Protein AF-A0A229SRR9-F1 (afdb_monomer)

Foldseek 3Di:
DVVVVVCVPPDPPCCCVPVPQVVQLVVQVVVQVVVQVVCVVPHPRDPDCSVVSGDDD

Solvent-accessible surface area (backbone atoms only — not comparable to full-atom values): 3520 Å² total; per-residue (Å²): 115,63,78,62,67,78,36,71,92,72,52,60,101,55,31,62,52,65,72,46,50,44,58,51,24,54,53,37,40,58,50,52,52,52,51,36,50,60,42,44,75,81,45,83,59,75,76,80,62,70,78,67,23,62,87,77,135

Radius of gyration: 15.42 Å; Cα contacts (8 Å, |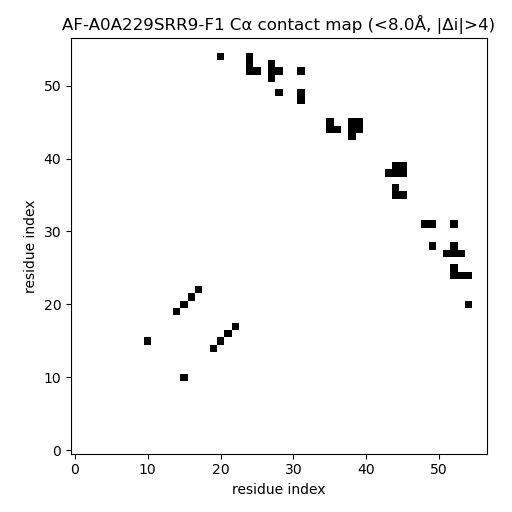Δi|>4): 26; chains: 1; bounding box: 37×16×40 Å

pLDDT: mean 85.67, std 14.41, range [54.41, 97.94]

Sequence (57 aa):
NNRLQTTVGQGGPNFVQNAILGPLEDKRVATINRIATAIGRNAAKPQGLDALAPCSR

Mean predicted aligned error: 6.82 Å

Organism: NCBI:txid1905142

Structure (mmCIF, N/CA/C/O backbone):
data_AF-A0A229SRR9-F1
#
_entry.id   AF-A0A229SRR9-F1
#
loop_
_atom_site.group_PDB
_atom_site.id
_atom_site.type_symbol
_atom_site.label_atom_id
_atom_site.label_alt_id
_atom_site.label_comp_id
_atom_site.label_asym_id
_atom_site.label_entity_id
_atom_site.label_seq_id
_atom_site.pdbx_PDB_ins_code
_atom_site.Cartn_x
_atom_site.Cartn_y
_atom_site.Cartn_z
_atom_site.occupancy
_atom_site.B_iso_or_equiv
_atom_site.auth_seq_id
_atom_site.auth_comp_id
_atom_site.auth_asym_id
_atom_site.auth_atom_id
_atom_site.pdbx_PDB_model_num
ATOM 1 N N . ASN A 1 1 ? 2.232 -3.706 21.374 1.00 54.41 1 ASN A N 1
ATOM 2 C CA . ASN A 1 1 ? 0.886 -4.320 21.409 1.00 54.41 1 ASN A CA 1
ATOM 3 C C . ASN A 1 1 ? -0.121 -3.557 22.291 1.00 54.41 1 ASN A C 1
ATOM 5 O O . ASN A 1 1 ? -1.314 -3.753 22.127 1.00 54.41 1 ASN A O 1
ATOM 9 N N . ASN A 1 2 ? 0.317 -2.598 23.128 1.00 58.06 2 ASN A N 1
ATOM 10 C CA . ASN A 1 2 ? -0.577 -1.782 23.974 1.00 58.06 2 ASN A CA 1
ATOM 11 C C . ASN A 1 2 ? -1.744 -1.099 23.241 1.00 58.06 2 ASN A C 1
ATOM 13 O O . ASN A 1 2 ? -2.840 -1.061 23.776 1.00 58.06 2 ASN A O 1
ATOM 17 N N . ARG A 1 3 ? -1.548 -0.612 22.005 1.00 56.72 3 ARG A N 1
ATOM 18 C CA . ARG A 1 3 ? -2.602 0.095 21.248 1.00 56.72 3 ARG A CA 1
ATOM 19 C C . ARG A 1 3 ? -3.850 -0.753 20.974 1.00 56.72 3 ARG A C 1
ATOM 21 O O . ARG A 1 3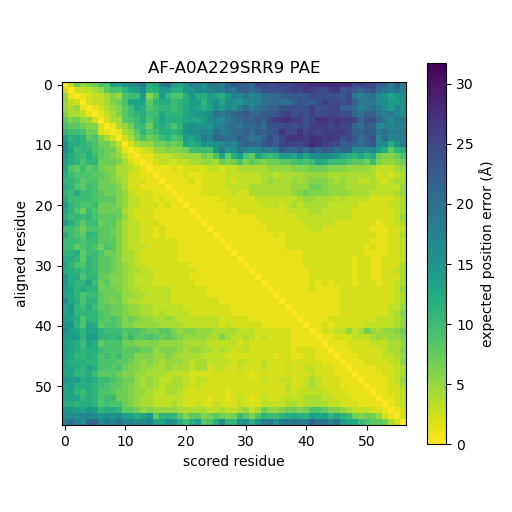 ? -4.929 -0.192 20.841 1.00 56.72 3 ARG A O 1
ATOM 28 N N . LEU A 1 4 ? -3.688 -2.073 20.869 1.00 60.34 4 LEU A N 1
ATOM 29 C CA . LEU A 1 4 ? -4.773 -3.038 20.669 1.00 60.34 4 LEU A CA 1
ATOM 30 C C . LEU A 1 4 ? -5.476 -3.390 21.981 1.00 60.34 4 LEU A C 1
ATOM 32 O O . LEU A 1 4 ? -6.687 -3.551 22.009 1.00 60.34 4 LEU A O 1
ATOM 36 N N . GLN A 1 5 ? -4.716 -3.483 23.074 1.00 61.88 5 GLN A N 1
ATOM 37 C CA . GLN A 1 5 ? -5.257 -3.795 24.397 1.00 61.88 5 GLN A CA 1
ATOM 38 C C . GLN A 1 5 ? -6.043 -2.622 24.996 1.00 61.88 5 GLN A C 1
ATOM 40 O O . GLN A 1 5 ? -7.066 -2.841 25.632 1.00 61.88 5 GLN A O 1
ATOM 45 N N . THR A 1 6 ? -5.618 -1.377 24.758 1.00 59.53 6 THR A N 1
ATOM 46 C CA . THR A 1 6 ? -6.282 -0.176 25.302 1.00 59.53 6 THR A CA 1
ATOM 47 C C . THR A 1 6 ? -7.538 0.248 24.537 1.00 59.53 6 THR A C 1
ATOM 49 O O . THR A 1 6 ? -8.178 1.223 24.908 1.00 59.53 6 THR A O 1
ATOM 52 N N . THR A 1 7 ? -7.869 -0.425 23.437 1.00 58.09 7 THR A N 1
ATOM 53 C CA . THR A 1 7 ? -8.977 -0.064 22.534 1.00 58.09 7 THR A CA 1
ATOM 54 C C . THR A 1 7 ? -10.092 -1.106 22.500 1.00 58.09 7 THR A C 1
ATOM 56 O O . THR A 1 7 ? -11.126 -0.880 21.864 1.00 58.09 7 THR A O 1
ATOM 59 N N . VAL A 1 8 ? -9.927 -2.213 23.234 1.00 59.47 8 VAL A N 1
ATOM 60 C CA . VAL A 1 8 ? -10.975 -3.214 23.459 1.00 59.47 8 VAL A CA 1
ATOM 61 C C . VAL A 1 8 ? -12.182 -2.517 24.097 1.00 59.47 8 VAL A C 1
ATOM 63 O O . VAL A 1 8 ? -12.085 -1.971 25.191 1.00 59.47 8 VAL A O 1
ATOM 66 N N . GLY A 1 9 ? -13.307 -2.481 23.380 1.00 64.75 9 GLY A N 1
ATOM 67 C CA . GLY A 1 9 ? -14.557 -1.859 23.837 1.00 64.75 9 GLY A CA 1
ATOM 68 C C . GLY A 1 9 ? -14.736 -0.365 23.526 1.00 64.75 9 GLY A C 1
ATOM 69 O O . GLY A 1 9 ? -15.833 0.141 23.728 1.00 64.75 9 GLY A O 1
ATOM 70 N N . GLN A 1 10 ? -13.723 0.340 22.999 1.00 64.50 10 GLN A N 1
ATOM 71 C CA . GLN A 1 10 ? -13.832 1.770 22.630 1.00 64.50 10 GLN A CA 1
ATOM 72 C C . GLN A 1 10 ? -13.865 2.028 21.122 1.00 64.50 10 GLN A C 1
ATOM 74 O O . GLN A 1 10 ? -14.225 3.109 20.657 1.00 64.50 10 GLN A O 1
ATOM 79 N N . GLY A 1 11 ? -13.458 1.039 20.339 1.00 64.00 11 GLY A N 1
ATOM 80 C CA . GLY A 1 11 ? -13.450 1.125 18.900 1.00 64.00 11 GLY A CA 1
ATOM 81 C C . GLY A 1 11 ? -14.784 0.681 18.317 1.00 64.00 11 GLY A C 1
ATOM 82 O O . GLY A 1 11 ? -15.065 -0.512 18.325 1.00 64.00 11 GLY A O 1
ATOM 83 N N . GLY A 1 12 ? -15.592 1.610 17.800 1.00 70.56 12 GLY A N 1
ATOM 84 C CA . GLY A 1 12 ? -16.817 1.284 17.059 1.00 70.56 12 GLY A CA 1
ATOM 85 C C . GLY A 1 12 ? -16.585 0.315 15.878 1.00 70.56 12 GLY A C 1
ATOM 86 O O . GLY A 1 12 ? -15.455 -0.113 15.640 1.00 70.56 12 GLY A O 1
ATOM 87 N N . PRO A 1 13 ? -17.619 -0.003 15.077 1.00 79.06 13 PRO A N 1
ATOM 88 C CA . PRO A 1 13 ? -17.598 -1.100 14.094 1.00 79.06 13 P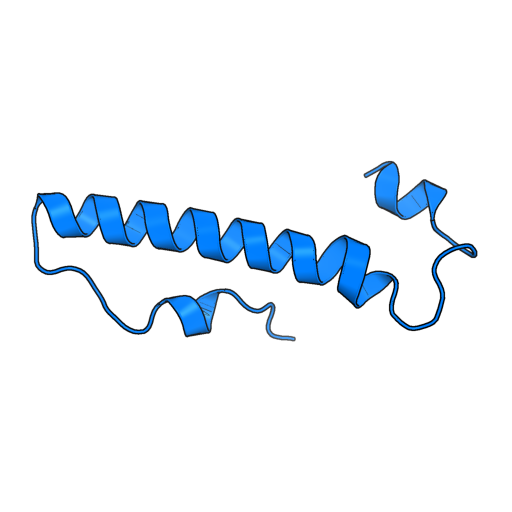RO A CA 1
ATOM 89 C C . PRO A 1 13 ? -16.374 -1.150 13.157 1.00 79.06 13 PRO A C 1
ATOM 91 O O . PRO A 1 13 ? -15.957 -2.224 12.739 1.00 79.06 13 PRO A O 1
ATOM 94 N N . ASN A 1 14 ? -15.757 0.001 12.875 1.00 81.25 14 ASN A N 1
ATOM 95 C CA . ASN A 1 14 ? -14.621 0.142 11.960 1.00 81.25 14 ASN A CA 1
ATOM 96 C C . ASN A 1 14 ? -13.242 0.180 12.644 1.00 81.25 14 ASN A C 1
ATOM 98 O O . ASN A 1 14 ? -12.242 0.473 11.993 1.00 81.25 14 ASN A O 1
ATOM 102 N N . PHE A 1 15 ? -13.142 -0.078 13.949 1.00 83.44 15 PHE A N 1
ATOM 103 C CA . PHE A 1 15 ? -11.885 0.082 14.684 1.00 83.44 15 PHE A CA 1
ATOM 104 C C . PHE A 1 15 ? -10.746 -0.779 14.145 1.00 83.44 15 PHE A C 1
ATOM 106 O O . PHE A 1 15 ? -9.651 -0.273 13.911 1.00 83.44 15 PHE A O 1
ATOM 113 N N . VAL A 1 16 ? -11.004 -2.066 13.910 1.00 84.50 16 VAL A N 1
ATOM 114 C CA . VAL A 1 16 ? -9.994 -2.982 13.364 1.00 84.50 16 VAL A CA 1
ATOM 115 C C . VAL A 1 16 ? -9.517 -2.492 11.997 1.00 84.50 16 VAL A C 1
ATOM 117 O O . VAL A 1 16 ? -8.314 -2.461 11.743 1.00 84.50 16 VAL A O 1
ATOM 120 N N . GLN A 1 17 ? -10.434 -2.027 11.147 1.00 85.31 17 GLN A N 1
ATOM 121 C CA . GLN A 1 17 ? -10.084 -1.478 9.841 1.00 85.31 17 GLN A CA 1
ATOM 122 C C . GLN A 1 17 ? -9.208 -0.224 9.969 1.00 85.31 17 GLN A C 1
ATOM 124 O O . GLN A 1 17 ? -8.159 -0.143 9.338 1.00 85.31 17 GLN A O 1
ATOM 129 N N . ASN A 1 18 ? -9.592 0.728 10.817 1.00 85.81 18 ASN A N 1
ATOM 130 C CA . ASN A 1 18 ? -8.966 2.052 10.864 1.00 85.81 18 ASN A CA 1
ATOM 131 C C . ASN A 1 18 ? -7.682 2.098 11.697 1.00 85.81 18 ASN A C 1
ATOM 133 O O . ASN A 1 18 ? -6.755 2.835 11.378 1.00 85.81 18 ASN A O 1
ATOM 137 N N . ALA A 1 19 ? -7.625 1.350 12.797 1.00 86.00 19 ALA A N 1
ATOM 138 C CA . ALA A 1 19 ? -6.513 1.419 13.739 1.00 86.00 19 ALA A CA 1
ATOM 139 C C . ALA A 1 19 ? -5.460 0.335 13.504 1.00 86.00 19 ALA A C 1
ATOM 141 O O . ALA A 1 19 ? -4.329 0.490 13.972 1.00 86.00 19 ALA A O 1
ATOM 142 N N . ILE A 1 20 ? -5.819 -0.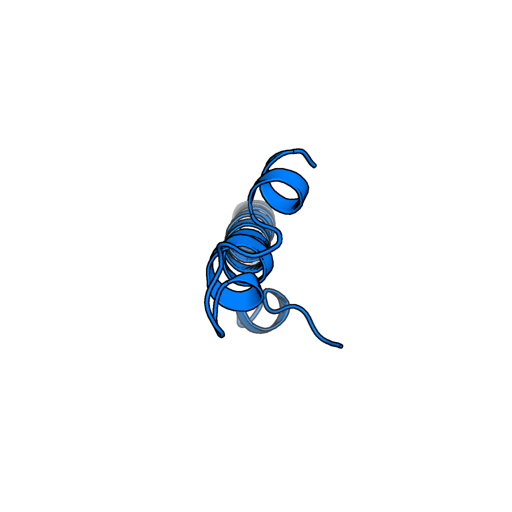749 12.808 1.00 85.75 20 ILE A N 1
ATOM 143 C CA . ILE A 1 20 ? -4.978 -1.941 12.672 1.00 85.75 20 ILE A CA 1
ATOM 144 C C . ILE A 1 20 ? -4.715 -2.272 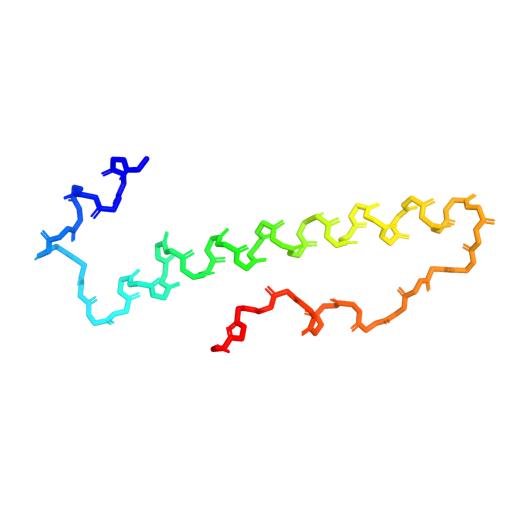11.213 1.00 85.75 20 ILE A C 1
ATOM 146 O O . ILE A 1 20 ? -3.569 -2.158 10.788 1.00 85.75 20 ILE A O 1
ATOM 150 N N . LEU A 1 21 ? -5.741 -2.655 10.448 1.00 90.31 21 LEU A N 1
ATOM 151 C CA . LEU A 1 21 ? -5.560 -3.104 9.066 1.00 90.31 21 LEU A CA 1
ATOM 152 C C . LEU A 1 21 ? -5.067 -1.970 8.161 1.00 90.31 21 LEU A C 1
ATOM 154 O O . LEU A 1 21 ? -4.076 -2.170 7.471 1.00 90.31 21 LEU A O 1
ATOM 158 N N . GLY A 1 22 ? -5.655 -0.773 8.249 1.00 92.06 22 GLY A N 1
ATOM 159 C CA . GLY A 1 22 ? -5.207 0.410 7.503 1.00 92.06 22 GLY A CA 1
ATOM 160 C C . GLY A 1 22 ? -3.745 0.770 7.796 1.00 92.06 22 GLY A C 1
ATOM 161 O O . GLY A 1 22 ? -2.920 0.745 6.887 1.00 92.06 22 GLY A O 1
ATOM 162 N N . PRO A 1 23 ? -3.347 0.974 9.068 1.00 93.56 23 PRO A N 1
ATOM 163 C CA . PRO A 1 23 ? -1.950 1.251 9.399 1.00 93.56 23 PRO A CA 1
ATOM 164 C C . PRO A 1 23 ? -0.966 0.124 9.047 1.00 93.56 23 PRO A C 1
ATOM 166 O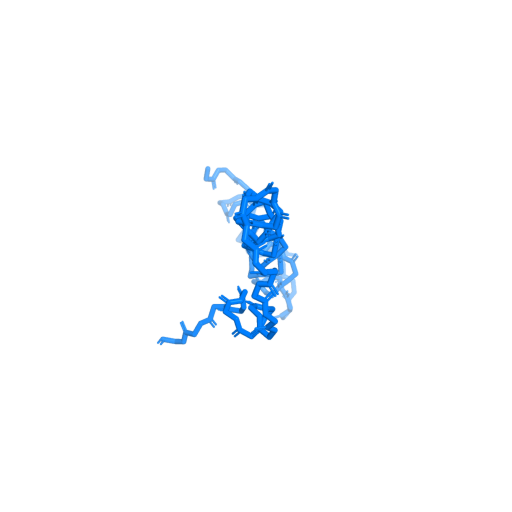 O . PRO A 1 23 ? 0.232 0.380 8.901 1.00 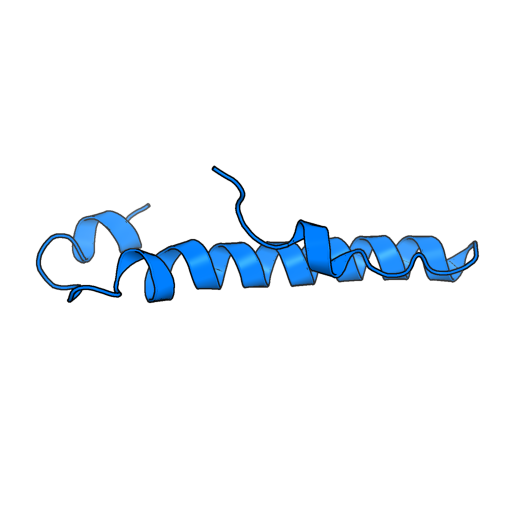93.56 23 PRO A O 1
ATOM 169 N N . LEU A 1 24 ? -1.417 -1.131 8.967 1.00 93.62 24 LEU A N 1
ATOM 170 C CA . LEU A 1 24 ? -0.597 -2.247 8.485 1.00 93.62 24 LEU A CA 1
ATOM 171 C C . LEU A 1 24 ? -0.423 -2.200 6.964 1.00 93.62 24 LEU A C 1
ATOM 173 O O . LEU A 1 24 ? 0.697 -2.381 6.484 1.00 93.62 24 LEU A O 1
ATOM 177 N N . GLU A 1 25 ? -1.497 -1.927 6.230 1.00 94.81 25 GLU A N 1
ATOM 178 C CA . GLU A 1 25 ? -1.488 -1.737 4.782 1.00 94.81 25 GLU A CA 1
ATOM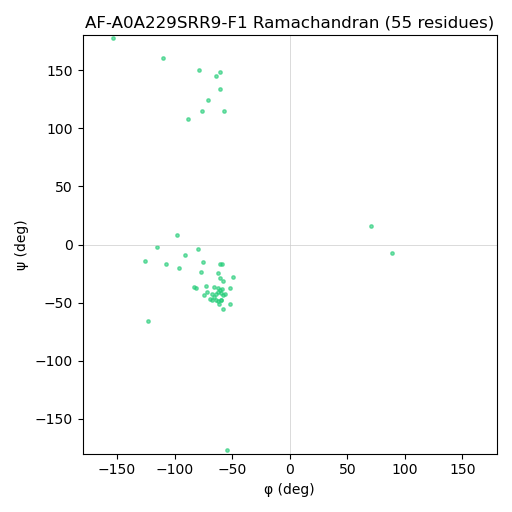 179 C C . GLU A 1 25 ? -0.577 -0.567 4.387 1.00 94.81 25 GLU A C 1
ATOM 181 O O . GLU A 1 25 ? 0.344 -0.761 3.595 1.00 94.81 25 GLU A O 1
ATOM 186 N N . ASP A 1 26 ? -0.693 0.593 5.041 1.00 95.50 26 ASP A N 1
ATOM 187 C CA . ASP A 1 26 ? 0.174 1.760 4.803 1.00 95.50 26 ASP A CA 1
ATOM 188 C C . ASP A 1 26 ? 1.665 1.424 4.974 1.00 95.50 26 ASP A C 1
ATOM 190 O O . ASP A 1 26 ? 2.527 1.807 4.174 1.00 95.50 26 ASP A O 1
ATOM 194 N N . LYS A 1 27 ? 2.000 0.655 6.019 1.00 96.00 27 LYS A N 1
ATOM 195 C CA . LYS A 1 27 ? 3.375 0.187 6.257 1.00 96.00 27 LYS A CA 1
ATOM 196 C C . LYS A 1 27 ? 3.855 -0.768 5.166 1.00 96.00 27 LYS A C 1
ATOM 198 O O . LYS A 1 27 ? 5.039 -0.728 4.805 1.00 96.00 27 LYS A O 1
ATOM 203 N N . ARG A 1 28 ? 2.970 -1.622 4.644 1.00 96.75 28 ARG A N 1
ATOM 204 C CA . ARG A 1 28 ? 3.276 -2.516 3.521 1.00 96.75 28 ARG A CA 1
ATOM 205 C C . ARG A 1 28 ? 3.501 -1.726 2.240 1.00 96.75 28 ARG A C 1
ATOM 207 O O . ARG A 1 28 ? 4.555 -1.916 1.637 1.00 96.75 28 ARG A O 1
ATOM 214 N N . VAL A 1 29 ? 2.629 -0.772 1.901 1.00 97.12 29 VAL A N 1
ATOM 215 C CA . VAL A 1 29 ? 2.823 0.162 0.774 1.00 97.12 29 VAL A CA 1
ATOM 216 C C . VAL A 1 29 ? 4.192 0.834 0.870 1.00 97.12 29 VAL A C 1
ATOM 218 O O . VAL A 1 29 ? 4.982 0.797 -0.075 1.00 97.12 29 VAL A O 1
ATOM 221 N N . ALA A 1 30 ? 4.528 1.402 2.032 1.00 97.69 30 ALA A N 1
ATOM 222 C CA . ALA A 1 30 ? 5.803 2.087 2.232 1.00 97.69 30 ALA A CA 1
ATOM 223 C C . ALA A 1 30 ? 7.012 1.160 2.025 1.00 97.69 30 ALA A C 1
ATOM 225 O O . ALA A 1 30 ? 8.028 1.566 1.460 1.00 97.69 30 ALA A O 1
ATOM 226 N N . THR A 1 31 ? 6.926 -0.088 2.482 1.00 97.69 31 THR A N 1
ATOM 227 C CA . THR A 1 31 ? 7.992 -1.085 2.306 1.00 97.69 31 THR A CA 1
ATOM 228 C C . THR A 1 31 ? 8.129 -1.512 0.846 1.00 97.69 31 THR A C 1
ATOM 230 O O . THR A 1 31 ? 9.234 -1.486 0.306 1.00 97.69 31 THR A O 1
ATOM 233 N N . ILE A 1 32 ? 7.017 -1.822 0.182 1.00 97.31 32 ILE A N 1
ATOM 234 C CA . ILE A 1 32 ? 6.974 -2.192 -1.238 1.00 97.31 32 ILE A CA 1
ATOM 235 C C . ILE A 1 32 ? 7.559 -1.071 -2.108 1.00 97.31 32 ILE A C 1
ATOM 237 O O . ILE A 1 32 ? 8.396 -1.327 -2.973 1.00 97.31 32 ILE A O 1
ATOM 241 N N . ASN A 1 33 ? 7.220 0.187 -1.822 1.00 97.31 33 ASN A N 1
ATOM 242 C CA . ASN A 1 33 ? 7.774 1.341 -2.528 1.00 97.31 33 ASN A CA 1
ATOM 243 C C . ASN A 1 33 ? 9.295 1.467 -2.362 1.00 97.31 33 ASN A C 1
ATOM 245 O O . ASN A 1 33 ? 9.990 1.815 -3.323 1.00 97.31 33 ASN A O 1
ATOM 249 N N . ARG A 1 34 ? 9.838 1.154 -1.176 1.00 97.81 34 ARG A N 1
ATOM 250 C CA . ARG A 1 34 ? 11.296 1.110 -0.961 1.00 97.81 34 ARG A CA 1
ATOM 251 C C . ARG A 1 34 ? 11.953 0.016 -1.801 1.00 97.81 34 ARG A C 1
ATOM 253 O O . ARG A 1 34 ? 12.979 0.288 -2.418 1.00 97.81 34 ARG A O 1
ATOM 260 N N . ILE A 1 35 ? 11.347 -1.170 -1.882 1.00 96.88 35 ILE A N 1
ATOM 261 C CA . ILE A 1 35 ? 11.831 -2.280 -2.722 1.00 96.88 35 ILE A CA 1
ATOM 262 C C . ILE A 1 35 ? 11.823 -1.876 -4.201 1.00 96.88 35 ILE A C 1
ATOM 264 O O . ILE A 1 35 ? 12.851 -1.964 -4.869 1.00 96.88 35 ILE A O 1
ATOM 268 N N . ALA A 1 36 ? 10.700 -1.352 -4.701 1.00 97.69 36 ALA A N 1
ATOM 269 C CA . ALA A 1 36 ? 10.575 -0.902 -6.087 1.00 97.69 36 ALA A CA 1
ATOM 270 C C . ALA A 1 36 ? 11.604 0.187 -6.435 1.00 97.69 36 ALA A C 1
ATOM 272 O O . ALA A 1 36 ? 12.167 0.195 -7.527 1.00 97.69 36 ALA A O 1
ATOM 273 N N . THR A 1 37 ? 11.880 1.092 -5.492 1.00 97.44 37 THR A N 1
ATOM 274 C CA . THR A 1 37 ? 12.902 2.136 -5.643 1.00 97.44 37 THR A CA 1
ATOM 275 C C . THR A 1 37 ? 14.313 1.552 -5.682 1.00 97.44 37 THR A C 1
ATOM 277 O O . THR A 1 37 ? 15.118 1.975 -6.506 1.00 97.44 37 THR A O 1
ATOM 280 N N . ALA A 1 38 ? 14.626 0.577 -4.825 1.00 97.94 38 ALA A N 1
ATOM 281 C CA . ALA A 1 38 ? 15.929 -0.085 -4.823 1.00 97.94 38 ALA A CA 1
ATOM 282 C C . ALA A 1 38 ? 16.198 -0.824 -6.144 1.00 97.94 38 ALA A C 1
ATOM 284 O O . ALA A 1 38 ? 17.296 -0.717 -6.690 1.00 97.94 38 ALA A O 1
ATOM 285 N N . ILE A 1 39 ? 15.183 -1.500 -6.693 1.00 97.50 39 ILE A N 1
ATOM 286 C CA . ILE A 1 39 ? 15.255 -2.135 -8.016 1.00 97.50 39 ILE A CA 1
ATOM 287 C C . ILE A 1 39 ? 15.437 -1.071 -9.104 1.00 97.50 39 ILE A C 1
ATOM 289 O O . ILE A 1 39 ? 16.352 -1.183 -9.913 1.00 97.50 39 ILE A O 1
ATOM 293 N N . GLY A 1 40 ? 14.641 0.004 -9.067 1.00 97.69 40 GLY A N 1
ATOM 294 C CA . GLY A 1 40 ? 14.669 1.101 -10.043 1.00 97.69 40 GLY A CA 1
ATOM 295 C C . GLY A 1 40 ? 16.009 1.836 -10.180 1.00 97.69 40 GLY A C 1
ATOM 296 O O . GLY A 1 40 ? 16.223 2.531 -11.166 1.00 97.69 40 GLY A O 1
ATOM 297 N N . ARG A 1 41 ? 16.922 1.693 -9.210 1.00 97.62 41 ARG A N 1
ATOM 298 C CA . ARG A 1 41 ? 18.285 2.244 -9.291 1.00 97.62 41 ARG A CA 1
ATOM 299 C C . ARG A 1 41 ? 19.218 1.434 -10.191 1.00 97.62 41 ARG A C 1
ATOM 301 O O . ARG A 1 41 ? 20.204 1.985 -10.659 1.00 97.62 41 ARG A O 1
ATOM 308 N N . ASN A 1 42 ? 18.926 0.150 -10.402 1.00 97.56 42 ASN A N 1
ATOM 309 C CA . ASN A 1 42 ? 19.810 -0.787 -11.105 1.00 97.56 42 ASN A CA 1
ATOM 310 C C . ASN A 1 42 ? 19.123 -1.505 -12.281 1.00 97.56 42 ASN A C 1
ATOM 312 O O . ASN A 1 42 ? 19.796 -2.129 -13.093 1.00 97.56 42 ASN A O 1
ATOM 316 N N . ALA A 1 43 ? 17.792 -1.452 -12.361 1.00 96.94 43 ALA A N 1
ATOM 317 C CA . ALA A 1 43 ? 16.979 -2.129 -13.365 1.00 96.94 43 ALA A CA 1
ATOM 318 C C . ALA A 1 43 ? 15.648 -1.386 -13.589 1.00 96.94 43 ALA A C 1
ATOM 320 O O . ALA A 1 43 ? 15.340 -0.404 -12.913 1.00 96.94 43 ALA A O 1
ATOM 321 N N . ALA A 1 44 ? 14.828 -1.871 -14.525 1.00 97.06 44 ALA A N 1
ATOM 322 C CA . ALA A 1 44 ? 13.490 -1.332 -14.748 1.00 97.06 44 ALA A CA 1
ATOM 323 C C . ALA A 1 44 ? 12.612 -1.472 -13.489 1.00 97.06 44 ALA A C 1
ATOM 325 O O . ALA A 1 44 ? 12.558 -2.533 -12.863 1.00 97.06 44 ALA A O 1
ATOM 326 N N . LYS A 1 45 ? 11.908 -0.394 -13.116 1.00 96.06 45 LYS A N 1
ATOM 327 C CA . LYS A 1 45 ? 11.062 -0.376 -11.917 1.00 96.06 45 LYS A CA 1
ATOM 328 C C . LYS A 1 45 ? 9.813 -1.256 -12.116 1.00 96.06 45 LYS A C 1
ATOM 330 O O . LYS A 1 45 ? 9.038 -0.980 -13.037 1.00 96.06 45 LYS A O 1
ATOM 335 N N . PRO A 1 46 ? 9.568 -2.246 -11.238 1.00 95.00 46 PRO A N 1
ATOM 336 C CA . PRO A 1 46 ? 8.374 -3.084 -11.305 1.00 95.00 46 PRO A CA 1
ATOM 337 C C . PRO A 1 46 ? 7.096 -2.266 -11.069 1.00 95.00 46 PRO A C 1
ATOM 339 O O . PRO A 1 46 ? 7.089 -1.323 -10.275 1.00 95.00 46 PRO A O 1
ATOM 342 N N . GLN A 1 47 ? 6.023 -2.643 -11.767 1.00 95.25 47 GLN A N 1
ATOM 343 C CA . GLN A 1 47 ? 4.705 -1.999 -11.724 1.00 95.25 47 GLN A CA 1
ATOM 344 C C . GLN A 1 47 ? 3.677 -2.911 -11.039 1.00 95.25 47 GLN A C 1
ATOM 346 O O . GLN A 1 47 ? 3.890 -4.119 -10.953 1.00 95.25 47 GLN A O 1
ATOM 351 N N . GLY A 1 48 ? 2.568 -2.339 -10.560 1.00 94.88 48 GLY A N 1
ATOM 352 C CA . GLY A 1 48 ? 1.441 -3.095 -9.991 1.00 94.88 48 GLY A CA 1
ATOM 353 C C . GLY A 1 48 ? 1.707 -3.750 -8.630 1.00 94.88 48 GLY A C 1
ATOM 354 O O . GLY A 1 48 ? 0.984 -4.658 -8.229 1.00 94.88 48 GLY A O 1
ATOM 355 N N . LEU A 1 49 ? 2.765 -3.342 -7.920 1.00 94.88 49 LEU A N 1
ATOM 356 C CA . LEU A 1 49 ? 3.113 -3.924 -6.619 1.00 94.88 49 LEU A CA 1
ATOM 357 C C . LEU A 1 49 ? 2.201 -3.449 -5.475 1.00 94.88 49 LEU A C 1
ATOM 359 O O . LEU A 1 49 ? 2.188 -4.058 -4.410 1.00 94.88 49 LEU A O 1
ATOM 363 N N . ASP A 1 50 ? 1.439 -2.379 -5.683 1.00 90.50 50 ASP A N 1
ATOM 364 C CA . ASP A 1 50 ? 0.410 -1.871 -4.773 1.00 90.50 50 ASP A CA 1
ATOM 365 C C . ASP A 1 50 ? -0.666 -2.921 -4.465 1.00 90.50 50 ASP A C 1
ATOM 367 O O . ASP A 1 50 ? -1.120 -3.009 -3.326 1.00 90.50 50 ASP A O 1
ATOM 371 N N . ALA A 1 51 ? -0.961 -3.813 -5.416 1.00 94.44 51 ALA A N 1
ATOM 372 C CA . ALA A 1 51 ? -1.868 -4.943 -5.218 1.00 94.44 51 ALA A CA 1
ATOM 373 C C . ALA A 1 51 ? -1.411 -5.930 -4.120 1.00 94.44 51 ALA A C 1
ATOM 375 O O . ALA A 1 51 ? -2.212 -6.729 -3.641 1.00 94.44 51 ALA A O 1
ATOM 376 N N . LEU A 1 52 ? -0.139 -5.882 -3.701 1.00 93.94 52 LEU A N 1
ATOM 377 C CA . LEU A 1 52 ? 0.417 -6.722 -2.632 1.00 93.94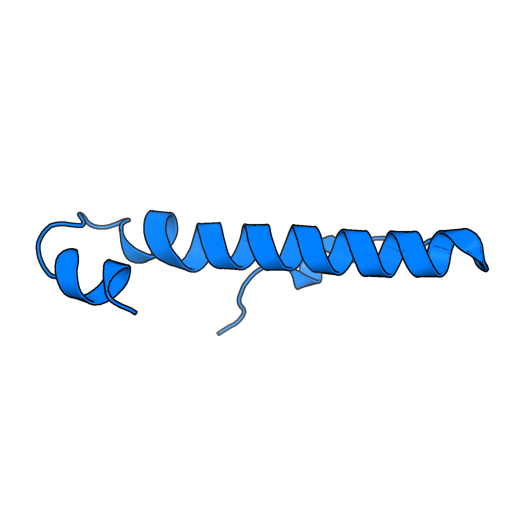 52 LEU A CA 1
ATOM 378 C C . LEU A 1 52 ? 0.313 -6.081 -1.240 1.00 93.94 52 LEU A C 1
ATOM 380 O O . LEU A 1 52 ? 0.648 -6.722 -0.241 1.00 93.94 52 LEU A O 1
ATOM 384 N N . ALA A 1 53 ? -0.076 -4.807 -1.153 1.00 94.50 53 ALA A N 1
ATOM 385 C CA . ALA A 1 53 ? -0.140 -4.099 0.118 1.00 94.50 53 ALA A CA 1
ATOM 386 C C . ALA A 1 53 ? -1.292 -4.549 1.037 1.00 94.50 53 ALA A C 1
ATOM 388 O O . ALA A 1 53 ? -1.035 -4.697 2.242 1.00 94.50 53 ALA A O 1
ATOM 389 N N . PRO A 1 54 ? -2.515 -4.816 0.532 1.00 93.62 54 PRO A N 1
ATOM 390 C CA . PRO A 1 54 ? -3.620 -5.254 1.374 1.00 93.62 54 PRO A CA 1
ATOM 391 C C . PRO A 1 54 ? -3.321 -6.570 2.102 1.00 93.62 54 PRO A C 1
ATOM 393 O O . PRO A 1 54 ? -2.612 -7.452 1.611 1.00 93.62 54 PRO A O 1
ATOM 396 N N . CYS A 1 55 ? -3.878 -6.736 3.300 1.00 84.00 55 CYS A N 1
ATOM 397 C CA . CYS A 1 55 ? -3.873 -8.031 3.977 1.00 84.00 55 CYS A CA 1
ATOM 398 C C . CYS A 1 55 ? -4.923 -8.953 3.340 1.00 84.00 55 CYS A C 1
ATOM 400 O O . CYS A 1 55 ? -6.118 -8.691 3.450 1.00 84.00 55 CYS A O 1
ATOM 402 N N . SER A 1 56 ? -4.485 -10.041 2.704 1.00 80.56 56 SER A N 1
ATOM 403 C CA . SER A 1 56 ? -5.367 -11.143 2.309 1.00 80.56 56 SER A CA 1
ATOM 404 C C . SER A 1 56 ? -5.680 -12.043 3.509 1.00 80.56 56 SER A C 1
ATOM 406 O O . SER A 1 56 ? -4.874 -12.129 4.439 1.00 80.56 56 SER A O 1
ATOM 408 N N . ARG A 1 57 ? -6.864 -12.668 3.488 1.00 60.28 57 ARG A N 1
ATOM 409 C CA . ARG A 1 57 ? -7.312 -13.623 4.515 1.00 60.28 57 ARG A CA 1
ATOM 410 C C . ARG A 1 57 ? -6.431 -14.862 4.584 1.00 60.28 57 ARG A C 1
ATOM 412 O O . ARG A 1 57 ? -5.951 -15.287 3.510 1.00 60.28 57 ARG A O 1
#

Secondary structure (DSSP, 8-state):
-HHHHTTTTTS-TTHIIIIIIHHHHHHHHHHHHHHHHHHHTTSPPP--GGGGSS---